Protein AF-A0A636KI83-F1 (afdb_monomer)

Radius of gyration: 20.5 Å; Cα contacts (8 Å, |Δi|>4): 61; chains: 1; bounding box: 45×41×54 Å

Solvent-accessible surface area (backbone atoms only — not comparable to full-atom values): 7111 Å² total; per-residue (Å²): 142,79,89,83,80,82,79,81,75,76,82,75,76,83,75,76,88,72,75,89,57,95,67,77,71,81,55,90,82,60,79,90,38,68,89,70,59,61,66,67,56,62,55,46,43,72,70,39,69,60,46,66,91,82,68,63,46,92,50,50,48,64,77,74,48,93,68,88,76,57,93,52,85,88,48,84,67,58,65,70,62,44,51,58,50,49,56,54,48,34,55,51,48,25,52,41,51,74,73,30,54,66,50,24,20,75,106

Nearest PDB structures (foldseek):
  6ggr-assembly1_B  TM=9.959E-01  e=6.590E-07  Salmonella enterica subsp. enterica serovar Typhimurium str. 14028S
  6ggo-assembly1_A  TM=9.978E-01  e=1.657E-06  Salmonella enterica subsp. enterica serovar Typhimurium str. 14028S
  6ggo-assembly1_B  TM=9.959E-01  e=1.970E-06  Salmonella enterica subsp. enterica serovar Typhimurium str. 14028S

Mean predicted aligned error: 10.82 Å

pLDDT: mean 84.41, std 21.34, range [36.06, 98.62]

InterPro domains:
  IPR010777 PipA [PF07108] (26-107)

Sequence (107 aa):
MLPVTYRLIPQSGVSTYGLNTADTPVFPDIPEHAPNPSRLRLAHDRLAINSEFRLEPECVVEYLISGAGGIDPDTEIDDDTYDECYDELSSVLQNAYTQSETFRGLM

Foldseek 3Di:
DDDDDDDDDDPPDPDPPPPPDPDPQLFDDDPVCVVPHDPVLSVVSVVLNDLDPPDDLLCQLVVVDVDDDDPDNVDGDDPVVRVVVSVVVSVVSSVCSVPGSSSSSVD

Secondary structure (DSSP, 8-state):
----------------TT--S-PPPSS---GGGTTS--HHHHHHTTT----S--S-GGGHHHHH--S---SSTTSPPPHHHHHHHHHHHHHHHHHHHHH-HHHHHH-

Organism: NCBI:txid2565147

Structure (mmCIF, N/CA/C/O backbone):
data_AF-A0A636KI83-F1
#
_entry.id   AF-A0A636KI83-F1
#
loop_
_atom_site.group_PDB
_atom_site.id
_atom_site.type_symbol
_atom_site.label_atom_id
_atom_site.label_alt_id
_atom_site.label_comp_id
_atom_site.label_asym_id
_atom_site.label_entity_id
_atom_site.label_seq_id
_atom_site.pdbx_PDB_ins_code
_atom_site.Cartn_x
_atom_site.Cartn_y
_atom_site.Cartn_z
_atom_site.occupancy
_atom_site.B_iso_or_equiv
_atom_site.auth_seq_id
_atom_site.auth_comp_id
_atom_site.auth_asym_id
_atom_site.auth_atom_id
_atom_site.pdbx_PDB_model_num
ATOM 1 N N . MET A 1 1 ? -26.231 29.091 -32.134 1.00 41.25 1 MET A N 1
ATOM 2 C CA . MET A 1 1 ? -25.406 29.421 -30.954 1.00 41.25 1 MET A CA 1
ATOM 3 C C . MET A 1 1 ? -26.338 29.597 -29.770 1.00 41.25 1 MET A C 1
ATOM 5 O O . MET A 1 1 ? -27.167 30.494 -29.813 1.00 41.25 1 MET A O 1
ATOM 9 N N . LEU A 1 2 ? -26.268 28.704 -28.784 1.00 36.06 2 LEU A N 1
ATOM 10 C CA . LEU A 1 2 ? -27.036 28.785 -27.538 1.00 36.06 2 LEU A CA 1
ATOM 11 C C . LEU A 1 2 ? -26.034 28.887 -26.376 1.00 36.06 2 LEU A C 1
ATOM 13 O O . LEU A 1 2 ? -25.026 28.179 -26.416 1.00 36.06 2 LEU A O 1
ATOM 17 N N . PRO A 1 3 ? -26.251 29.766 -25.385 1.00 39.69 3 PRO A N 1
ATOM 18 C CA . PRO A 1 3 ? -25.304 29.959 -24.297 1.00 39.69 3 PRO A CA 1
ATOM 19 C C . PRO A 1 3 ? -25.414 28.810 -23.289 1.00 39.69 3 PRO A C 1
ATOM 21 O O . PRO A 1 3 ? -26.495 28.515 -22.781 1.00 39.69 3 PRO A O 1
ATOM 24 N N . VAL A 1 4 ? -24.285 28.164 -23.001 1.00 40.31 4 VAL A N 1
ATOM 25 C CA . VAL A 1 4 ? -24.159 27.169 -21.931 1.00 40.31 4 VAL A CA 1
ATOM 26 C C . VAL A 1 4 ? -23.893 27.916 -20.628 1.00 40.31 4 VAL A C 1
ATOM 28 O O . VAL A 1 4 ? -22.847 28.536 -20.453 1.00 40.31 4 VAL A O 1
ATOM 31 N N . THR A 1 5 ? -24.853 27.886 -19.711 1.00 43.59 5 THR A N 1
ATOM 32 C CA . THR A 1 5 ? -24.702 28.384 -18.342 1.00 43.59 5 THR A CA 1
ATOM 33 C C . THR A 1 5 ? -24.015 27.316 -17.495 1.00 43.59 5 THR A C 1
ATOM 35 O O . THR A 1 5 ? -24.614 26.299 -17.151 1.00 43.59 5 THR A O 1
ATOM 38 N N . TYR A 1 6 ? -22.752 27.542 -17.134 1.00 39.59 6 TYR A N 1
ATOM 39 C CA . TYR A 1 6 ? -22.051 26.702 -16.165 1.00 39.59 6 TYR 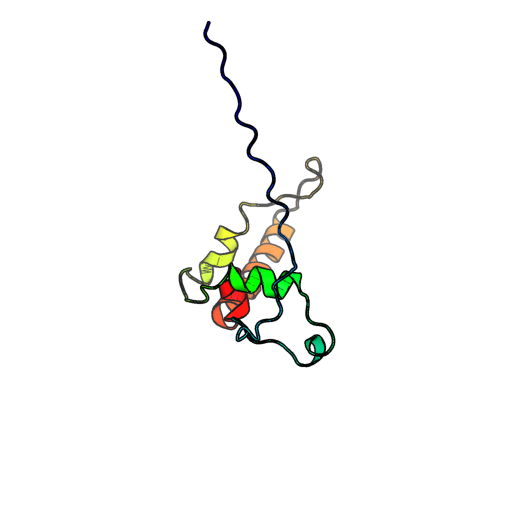A CA 1
ATOM 40 C C . TYR A 1 6 ? -22.647 26.931 -14.770 1.00 39.59 6 TYR A C 1
ATOM 42 O O . TYR A 1 6 ? -22.571 28.031 -14.221 1.00 39.59 6 TYR A O 1
ATOM 50 N N . ARG A 1 7 ? -23.254 25.893 -14.183 1.00 39.75 7 ARG A N 1
ATOM 51 C CA . ARG A 1 7 ? -23.569 25.879 -12.750 1.00 39.75 7 ARG A CA 1
ATOM 52 C C . ARG A 1 7 ? -22.265 25.693 -11.977 1.00 39.75 7 ARG A C 1
ATOM 54 O O . ARG A 1 7 ? -21.685 24.613 -12.003 1.00 39.75 7 ARG A O 1
ATOM 61 N N . LEU A 1 8 ? -21.831 26.737 -11.277 1.00 40.69 8 LEU A N 1
ATOM 62 C CA . LEU A 1 8 ? -20.825 26.627 -10.224 1.00 40.69 8 LEU A CA 1
ATOM 63 C C . LEU A 1 8 ? -21.424 25.797 -9.084 1.00 40.69 8 LEU A C 1
ATOM 65 O O . LEU A 1 8 ? -22.364 26.234 -8.419 1.00 40.69 8 LEU A O 1
ATOM 69 N N . ILE A 1 9 ? -20.912 24.582 -8.892 1.00 42.34 9 ILE A N 1
ATOM 70 C CA . ILE A 1 9 ? -21.178 23.794 -7.688 1.00 42.34 9 ILE A CA 1
ATOM 71 C C . ILE A 1 9 ? -20.464 24.526 -6.541 1.00 42.34 9 ILE A C 1
ATOM 73 O O . ILE A 1 9 ? -19.254 24.745 -6.640 1.00 42.34 9 ILE A O 1
ATOM 77 N N . PRO A 1 10 ? -21.166 24.950 -5.478 1.00 42.28 10 PRO A N 1
ATOM 78 C CA . PRO A 1 10 ? -20.502 25.565 -4.346 1.00 42.28 10 PRO A CA 1
ATOM 79 C C . PRO A 1 10 ? -19.623 24.513 -3.673 1.00 42.28 10 PRO A C 1
ATOM 81 O O . PRO A 1 10 ? -20.094 23.424 -3.346 1.00 42.28 10 PRO A O 1
ATOM 84 N N . GLN A 1 11 ? -18.348 24.846 -3.464 1.00 50.31 11 GLN A N 1
ATOM 85 C CA . GLN A 1 11 ? -17.469 24.088 -2.581 1.00 50.31 11 GLN A CA 1
ATOM 86 C C . GLN A 1 11 ? -18.098 24.096 -1.186 1.00 50.31 11 GLN A C 1
ATOM 88 O O . GLN A 1 11 ? -18.035 25.092 -0.464 1.00 50.31 11 GLN A O 1
ATOM 93 N N . SER A 1 12 ? -18.753 23.000 -0.812 1.00 47.31 12 SER A N 1
ATOM 94 C CA . SER A 1 12 ? -19.168 22.777 0.563 1.00 47.31 12 SER A CA 1
ATOM 95 C C . SER A 1 12 ? -17.902 22.570 1.386 1.00 47.31 12 SER A C 1
ATOM 97 O O . SER A 1 12 ? -17.323 21.484 1.387 1.00 47.31 12 SER A O 1
ATOM 99 N N . GLY A 1 13 ? -17.445 23.631 2.051 1.00 48.16 13 GLY A N 1
ATOM 100 C CA . GLY A 1 13 ? -16.430 23.526 3.089 1.00 48.16 13 GLY A CA 1
ATOM 101 C C . GLY A 1 13 ? -16.907 22.517 4.127 1.00 48.16 13 GLY A C 1
ATOM 102 O O . GLY A 1 13 ? -17.965 22.697 4.731 1.00 48.16 13 GLY A O 1
ATOM 103 N N . VAL A 1 14 ? -16.165 21.423 4.283 1.00 49.75 14 VAL A N 1
ATOM 104 C CA . VAL A 1 14 ? -16.469 20.393 5.275 1.00 49.75 14 VAL A CA 1
ATOM 105 C C . VAL A 1 14 ? -16.322 21.028 6.658 1.00 49.75 14 VAL A C 1
ATOM 107 O O . VAL A 1 14 ? -15.221 21.352 7.099 1.00 49.75 14 VAL A O 1
ATOM 110 N N . SER A 1 15 ? -17.454 21.261 7.321 1.00 49.66 15 SER A N 1
ATOM 111 C CA . SER A 1 15 ? -17.503 21.762 8.693 1.00 49.66 15 SER A CA 1
ATOM 112 C C . SER A 1 15 ? -17.070 20.656 9.652 1.00 49.66 15 SER A C 1
ATOM 114 O O . SER A 1 15 ? -17.656 19.578 9.673 1.00 49.66 15 SER A O 1
ATOM 116 N N . THR A 1 16 ? -16.053 20.927 10.468 1.00 52.34 16 THR A N 1
ATOM 117 C CA . THR A 1 16 ? -15.532 19.997 11.486 1.00 52.34 16 THR A CA 1
ATOM 118 C C . THR A 1 16 ? -16.320 20.039 12.801 1.00 52.34 16 THR A C 1
ATOM 120 O O . THR A 1 16 ? -15.997 19.317 13.749 1.00 52.34 16 THR A O 1
ATOM 123 N N . TYR A 1 17 ? -17.375 20.858 12.874 1.00 41.84 17 TYR A N 1
ATOM 124 C CA . TYR A 1 17 ? -18.253 20.977 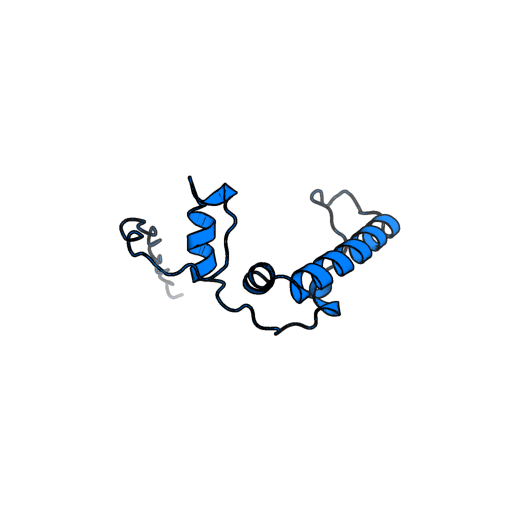14.037 1.00 41.84 17 TYR A CA 1
ATOM 125 C C . TYR A 1 17 ? -19.227 19.793 14.105 1.00 41.84 17 TYR A C 1
ATOM 127 O O . TYR A 1 17 ? -20.393 19.906 13.739 1.00 41.84 17 TYR A O 1
ATOM 135 N N . GLY A 1 18 ? -18.734 18.640 14.556 1.00 44.12 18 GLY A N 1
ATOM 136 C CA . GLY A 1 18 ? -19.571 17.452 14.764 1.00 44.12 18 GLY A CA 1
ATOM 137 C C . GLY A 1 18 ? -18.845 16.145 15.088 1.00 44.12 18 GLY A C 1
ATOM 138 O O . GLY A 1 18 ? -19.503 15.128 15.252 1.00 44.12 18 GLY A O 1
ATOM 139 N N . LEU A 1 19 ? -17.513 16.132 15.207 1.00 50.94 19 LEU A N 1
ATOM 140 C CA . LEU A 1 19 ? -16.740 14.890 15.388 1.00 50.94 19 LEU A CA 1
ATOM 141 C C . LEU A 1 19 ? -16.709 14.339 16.831 1.00 50.94 19 LEU A C 1
ATOM 143 O O . LEU A 1 19 ? -15.963 13.408 17.106 1.00 50.94 19 LEU A O 1
ATOM 147 N N . ASN A 1 20 ? -17.514 14.880 17.752 1.00 42.78 20 ASN A N 1
ATOM 148 C CA . ASN A 1 20 ? -17.602 14.407 19.142 1.00 42.78 20 ASN A CA 1
ATOM 149 C C . ASN A 1 20 ? -18.738 13.393 19.334 1.00 42.78 20 ASN A C 1
ATOM 151 O O . ASN A 1 20 ? -19.577 13.544 20.220 1.00 42.78 20 ASN A O 1
ATOM 155 N N . THR A 1 21 ? -18.747 12.347 18.520 1.00 43.62 21 THR A N 1
ATOM 156 C CA . THR A 1 21 ? -19.434 11.104 18.875 1.00 43.62 21 THR A CA 1
ATOM 157 C C . THR A 1 21 ? -18.339 10.065 19.003 1.00 43.62 21 THR A C 1
ATOM 159 O O . THR A 1 21 ? -17.434 10.037 18.170 1.00 43.62 21 THR A O 1
ATOM 162 N N . ALA A 1 22 ? -18.362 9.281 20.080 1.00 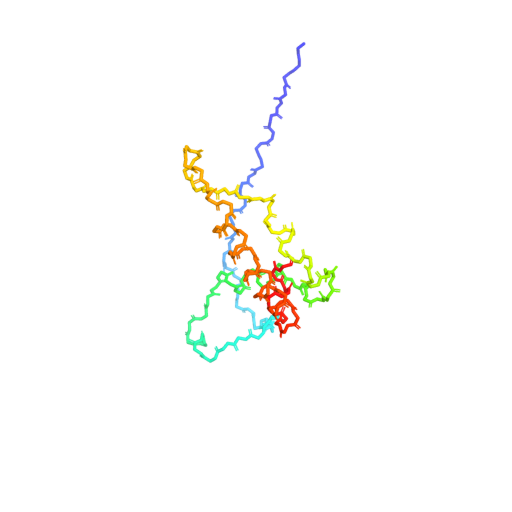47.66 22 ALA A N 1
ATOM 163 C CA . ALA A 1 22 ? -17.468 8.147 20.269 1.00 47.66 22 ALA A CA 1
ATOM 164 C C . ALA A 1 22 ? -17.795 7.076 19.215 1.00 47.66 22 ALA A C 1
ATOM 166 O O . ALA A 1 22 ? -18.416 6.060 19.514 1.00 47.66 22 ALA A O 1
ATOM 167 N N . ASP A 1 23 ? -17.450 7.361 17.962 1.00 58.66 23 ASP A N 1
ATOM 168 C CA . ASP A 1 23 ? -17.504 6.413 16.868 1.00 58.66 23 ASP A CA 1
ATOM 169 C C . ASP A 1 23 ? -16.456 5.352 17.170 1.00 58.66 23 ASP A C 1
ATOM 171 O O . ASP A 1 23 ? -15.290 5.661 17.438 1.00 58.66 23 ASP A O 1
ATOM 175 N N . THR A 1 24 ? -16.889 4.096 17.175 1.00 61.62 24 THR A N 1
ATOM 176 C CA . THR A 1 24 ? -15.974 2.967 17.278 1.00 61.62 24 THR A CA 1
ATOM 177 C C . THR A 1 24 ? -14.987 3.087 16.115 1.00 61.62 24 THR A C 1
ATOM 179 O O . THR A 1 24 ? -15.434 3.235 14.974 1.00 61.62 24 THR A O 1
ATOM 182 N N . PRO A 1 25 ? -13.669 3.120 16.371 1.00 68.38 25 PRO A N 1
ATOM 183 C CA . PRO A 1 25 ? -12.702 3.275 15.296 1.00 68.38 25 PRO A CA 1
ATOM 184 C C . PRO A 1 25 ? -12.847 2.104 14.316 1.00 68.38 25 PRO A C 1
ATOM 186 O O . PRO A 1 25 ? -12.914 0.952 14.739 1.00 68.38 25 PRO A O 1
ATOM 189 N N . VAL A 1 26 ? -12.945 2.421 13.019 1.00 81.88 26 VAL A N 1
ATOM 190 C CA . VAL A 1 26 ? -13.141 1.435 11.937 1.00 81.88 26 VAL A CA 1
ATOM 191 C C . VAL A 1 26 ? -11.944 0.485 11.841 1.00 81.88 26 VAL A C 1
ATOM 193 O O . VAL A 1 26 ? -12.117 -0.697 11.566 1.00 81.88 26 VAL A O 1
ATOM 196 N N . PHE A 1 27 ? -10.746 0.994 12.138 1.00 90.88 27 PHE A N 1
ATOM 197 C CA . PHE A 1 27 ? -9.492 0.248 12.127 1.00 90.88 27 PHE A CA 1
ATOM 198 C C . PHE A 1 27 ? -8.765 0.337 13.471 1.00 90.88 27 PHE A C 1
ATOM 200 O O . PHE A 1 27 ? -8.949 1.316 14.205 1.00 90.88 27 PHE A O 1
ATOM 207 N N . PRO A 1 28 ? -7.926 -0.663 13.803 1.00 93.38 28 PRO A N 1
ATOM 208 C CA . PRO A 1 28 ? -7.098 -0.623 15.000 1.00 93.38 28 PRO A CA 1
ATOM 209 C C . PRO A 1 28 ? -6.097 0.539 14.962 1.00 93.38 28 PRO A C 1
ATOM 211 O O . PRO A 1 28 ? -5.679 1.002 13.900 1.00 93.38 28 PRO A O 1
ATOM 214 N N . ASP A 1 29 ? -5.690 0.981 16.150 1.00 95.06 29 ASP A N 1
ATOM 215 C CA . ASP A 1 29 ? -4.699 2.036 16.352 1.00 95.06 29 ASP A CA 1
ATOM 216 C C . ASP A 1 29 ? -3.627 1.575 17.348 1.00 95.06 29 ASP A C 1
ATOM 218 O O . ASP A 1 29 ? -3.827 0.596 18.073 1.00 95.06 29 ASP A O 1
ATOM 222 N N . ILE A 1 30 ? -2.498 2.282 17.400 1.00 95.44 30 ILE A N 1
ATOM 223 C CA . ILE A 1 30 ? -1.391 1.974 18.315 1.00 95.44 30 ILE A CA 1
ATOM 224 C C . ILE A 1 30 ? -1.374 2.922 19.529 1.00 95.44 30 ILE A C 1
ATOM 226 O O . ILE A 1 30 ? -1.825 4.069 19.420 1.00 95.44 30 ILE A O 1
ATOM 230 N N . PRO A 1 31 ? -0.861 2.487 20.698 1.00 96.25 31 PRO A N 1
ATOM 231 C CA . PRO A 1 31 ? -0.840 3.300 21.919 1.00 96.25 31 PRO A CA 1
ATOM 232 C C . PRO A 1 31 ? -0.174 4.673 21.758 1.00 96.25 31 PRO A C 1
ATOM 234 O O . PRO A 1 31 ? -0.594 5.647 22.383 1.00 96.25 31 PRO A O 1
ATOM 237 N N . GLU A 1 32 ? 0.833 4.769 20.895 1.00 97.19 32 GLU A N 1
ATOM 238 C CA . GLU A 1 32 ? 1.601 5.979 20.607 1.00 97.19 32 GLU A CA 1
ATOM 239 C C . GLU A 1 32 ? 0.733 7.095 20.008 1.00 97.19 32 GLU A C 1
ATOM 241 O O . GLU A 1 32 ? 1.037 8.275 20.185 1.00 97.19 32 GLU A O 1
ATOM 246 N N . HIS A 1 33 ? -0.371 6.750 19.338 1.00 95.00 33 HIS A N 1
ATOM 247 C CA . HIS A 1 33 ? -1.297 7.722 18.757 1.00 95.00 33 HIS A CA 1
ATOM 248 C C . HIS A 1 33 ? -2.365 8.208 19.745 1.00 95.00 33 HIS A C 1
ATOM 250 O O . HIS A 1 33 ? -2.961 9.261 19.518 1.00 95.00 33 HIS A O 1
ATOM 256 N N . ALA A 1 34 ? -2.599 7.494 20.852 1.00 91.31 34 ALA A N 1
ATOM 257 C CA . ALA A 1 34 ? -3.704 7.773 21.773 1.00 91.31 34 ALA A CA 1
ATOM 258 C C . ALA A 1 34 ? -3.731 9.209 22.346 1.00 91.31 34 ALA A C 1
ATOM 260 O O . ALA A 1 34 ? -4.824 9.773 22.445 1.00 91.31 34 ALA A O 1
ATOM 261 N N . PRO A 1 35 ? -2.594 9.854 22.693 1.00 95.69 35 PRO A N 1
ATOM 262 C CA . PRO A 1 35 ? -2.622 11.208 23.251 1.00 95.69 35 PRO A CA 1
ATOM 263 C C . PRO A 1 35 ? -3.077 12.283 22.254 1.00 95.69 35 PRO A C 1
ATOM 265 O O . PRO A 1 35 ? -3.626 13.305 22.664 1.00 95.69 35 PRO A O 1
ATOM 268 N N . ASN A 1 36 ? -2.819 12.087 20.958 1.00 94.75 36 ASN A N 1
ATOM 269 C CA . ASN A 1 36 ? -3.160 13.042 19.905 1.00 94.75 36 ASN A CA 1
ATOM 270 C C . ASN A 1 36 ? -3.291 12.330 18.544 1.00 94.75 36 ASN A C 1
ATOM 272 O O . ASN A 1 36 ? -2.381 12.421 17.712 1.00 94.75 36 ASN A O 1
ATOM 276 N N . PRO A 1 37 ? -4.397 11.605 18.301 1.00 94.12 37 PRO A N 1
ATOM 277 C CA . PRO A 1 37 ? -4.556 10.840 17.073 1.00 94.12 37 PRO A CA 1
ATOM 278 C C . PRO A 1 37 ? -4.722 11.765 15.862 1.00 94.12 37 PRO A C 1
ATOM 280 O O . PRO A 1 37 ? -5.328 12.840 15.941 1.00 94.12 37 PRO A O 1
ATOM 283 N N . SER A 1 38 ? -4.222 11.328 14.703 1.00 95.12 38 SER A N 1
ATOM 284 C CA . SER A 1 38 ? -4.383 12.072 13.450 1.00 95.12 38 SER A CA 1
ATOM 285 C C . SER A 1 38 ? -5.858 12.159 13.055 1.00 95.12 38 SER A C 1
ATOM 287 O O . SER A 1 38 ? -6.479 11.173 12.659 1.00 95.12 38 SER A O 1
ATOM 289 N N . ARG A 1 39 ? -6.422 13.371 13.110 1.00 94.19 39 ARG A N 1
ATOM 290 C CA . ARG A 1 39 ? -7.819 13.622 12.719 1.00 94.19 39 ARG A CA 1
ATOM 291 C C . ARG A 1 39 ? -8.079 13.347 11.240 1.00 94.19 39 ARG A C 1
ATOM 293 O O . ARG A 1 39 ? -9.178 12.933 10.894 1.00 94.19 39 ARG A O 1
ATOM 300 N N . LEU A 1 40 ? -7.082 13.576 10.383 1.00 95.88 40 LEU A N 1
ATOM 301 C CA . LEU A 1 40 ? -7.196 13.297 8.950 1.00 95.88 40 LEU A CA 1
ATOM 302 C C . LEU A 1 40 ? -7.240 11.792 8.682 1.00 95.88 40 LEU A C 1
ATOM 304 O O . LEU A 1 40 ? -8.080 11.359 7.901 1.00 95.88 40 LEU A O 1
ATOM 308 N N . ARG A 1 41 ? -6.418 11.000 9.389 1.00 95.62 41 ARG A N 1
ATOM 309 C CA . ARG A 1 41 ? -6.494 9.533 9.329 1.00 95.62 41 ARG A CA 1
ATOM 310 C C . ARG A 1 41 ? -7.882 9.052 9.747 1.00 95.62 41 ARG A C 1
ATOM 312 O O . ARG A 1 41 ? -8.553 8.406 8.961 1.00 95.62 41 ARG A O 1
ATOM 319 N N . LEU A 1 42 ? -8.362 9.473 10.920 1.00 93.56 42 LEU A N 1
ATOM 320 C CA . LEU A 1 42 ? -9.684 9.075 11.422 1.00 93.56 42 LEU A CA 1
ATOM 321 C C . LEU A 1 42 ? -10.844 9.494 10.502 1.00 93.56 42 LEU A C 1
ATOM 323 O O . LEU A 1 42 ? -11.883 8.839 10.486 1.00 93.56 42 LEU A O 1
ATOM 327 N N . ALA A 1 43 ? -10.702 10.598 9.762 1.00 93.00 43 ALA A N 1
ATOM 328 C CA . ALA A 1 43 ? -11.679 10.997 8.754 1.00 93.00 43 ALA A CA 1
ATOM 329 C C . ALA A 1 43 ? -11.616 10.096 7.510 1.00 93.00 43 ALA A C 1
ATOM 331 O O . ALA A 1 43 ? -12.662 9.751 6.965 1.00 93.00 43 ALA A O 1
ATOM 332 N N . HIS A 1 44 ? -10.416 9.695 7.086 1.00 94.81 44 HIS A N 1
ATOM 333 C CA . HIS A 1 44 ? -10.212 8.788 5.958 1.00 94.81 44 HIS A CA 1
ATOM 334 C C . HIS A 1 44 ? -10.675 7.359 6.263 1.00 94.81 44 HIS A C 1
ATOM 336 O O . HIS A 1 44 ? -11.304 6.732 5.415 1.00 94.81 44 HIS A O 1
ATOM 342 N N . ASP A 1 45 ? -10.469 6.880 7.492 1.00 94.56 45 ASP A N 1
ATOM 343 C CA . ASP A 1 45 ? -10.922 5.561 7.959 1.00 94.56 45 ASP A CA 1
ATOM 344 C C . ASP A 1 45 ? -12.447 5.386 7.800 1.00 94.56 45 ASP A C 1
ATOM 346 O O . ASP A 1 45 ? -12.943 4.276 7.649 1.00 94.56 45 ASP A O 1
ATOM 350 N N . ARG A 1 46 ? -13.210 6.490 7.779 1.00 91.81 46 ARG A N 1
ATOM 351 C CA . ARG A 1 46 ? -14.667 6.489 7.544 1.00 91.81 46 ARG A CA 1
ATOM 352 C C . ARG A 1 46 ? -15.053 6.360 6.069 1.00 91.81 46 ARG A C 1
ATOM 354 O O . ARG A 1 46 ? -16.219 6.117 5.774 1.00 91.81 46 ARG A O 1
ATOM 361 N N . LEU A 1 47 ? -14.111 6.586 5.156 1.00 94.69 47 LEU A N 1
ATOM 362 C CA . LEU A 1 47 ? -14.291 6.438 3.710 1.00 94.69 47 LEU A CA 1
ATOM 363 C C . LEU A 1 47 ? -13.805 5.061 3.250 1.00 94.69 47 LEU A C 1
ATOM 365 O O . LEU A 1 47 ? -14.494 4.373 2.501 1.00 94.69 47 LEU A O 1
ATOM 369 N N . ALA A 1 48 ? -12.633 4.657 3.729 1.00 94.75 48 ALA A N 1
ATOM 370 C CA . ALA A 1 48 ? -11.888 3.491 3.277 1.00 94.75 48 ALA A CA 1
ATOM 371 C C . ALA A 1 48 ? -12.237 2.237 4.106 1.00 94.75 48 ALA A C 1
ATOM 373 O O . ALA A 1 48 ? -11.386 1.623 4.731 1.00 94.75 48 ALA A O 1
ATOM 374 N N . ILE A 1 49 ? -13.530 1.903 4.185 1.00 92.62 49 ILE A N 1
ATOM 375 C CA . ILE A 1 49 ? -14.065 0.948 5.177 1.00 92.62 49 ILE A CA 1
ATOM 376 C C . ILE A 1 49 ? -13.938 -0.535 4.792 1.00 92.62 49 ILE A C 1
ATOM 378 O O . ILE A 1 49 ? -14.216 -1.400 5.619 1.00 92.62 49 ILE A O 1
ATOM 382 N N . ASN A 1 50 ? -13.615 -0.848 3.534 1.00 93.12 50 ASN A N 1
ATOM 383 C CA . ASN A 1 50 ? -13.581 -2.227 3.052 1.00 93.12 50 ASN A CA 1
ATOM 384 C C . ASN A 1 50 ? -12.164 -2.788 3.172 1.00 93.12 50 ASN A C 1
ATOM 386 O O . ASN A 1 50 ? -11.291 -2.380 2.422 1.00 93.12 50 ASN A O 1
ATOM 390 N N . SER A 1 51 ? -11.967 -3.740 4.082 1.00 94.44 51 SER A N 1
ATOM 391 C CA . SER A 1 51 ? -10.697 -4.444 4.293 1.00 94.44 51 SER A CA 1
ATOM 392 C C . SER A 1 51 ? -10.749 -5.925 3.903 1.00 94.44 51 SER A C 1
ATOM 394 O O . SER A 1 51 ? -9.919 -6.723 4.350 1.00 94.44 51 SER A O 1
ATOM 396 N N . GLU A 1 52 ? -11.732 -6.321 3.094 1.00 96.00 52 GLU A N 1
ATOM 397 C CA . GLU A 1 52 ? -11.848 -7.681 2.574 1.00 96.00 52 GLU A CA 1
ATOM 398 C C . GLU A 1 52 ? -10.798 -7.950 1.487 1.00 96.00 52 GLU A C 1
ATOM 400 O O . GLU A 1 52 ? -10.328 -7.047 0.797 1.00 96.00 52 GLU A O 1
ATOM 405 N N . PHE A 1 53 ? -10.462 -9.223 1.290 1.00 94.50 53 PHE A N 1
ATOM 406 C CA . PHE A 1 53 ? -9.618 -9.650 0.176 1.00 94.50 53 PHE A CA 1
ATOM 407 C C . PHE A 1 53 ? -10.395 -9.572 -1.138 1.00 94.50 53 PHE A C 1
ATOM 409 O O . PHE A 1 53 ? -11.172 -10.470 -1.464 1.00 94.50 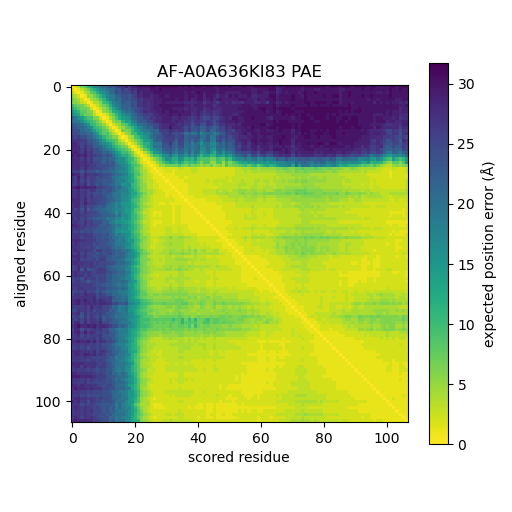53 PHE A O 1
ATOM 416 N N . ARG A 1 54 ? -10.206 -8.478 -1.878 1.00 95.44 54 ARG A N 1
ATOM 417 C CA . ARG A 1 54 ? -10.851 -8.253 -3.184 1.00 95.44 54 ARG A CA 1
ATOM 418 C C . ARG A 1 54 ? -9.876 -8.230 -4.352 1.00 95.44 54 ARG A C 1
ATOM 420 O O . ARG A 1 54 ? -10.319 -8.358 -5.491 1.00 95.44 54 ARG A O 1
ATOM 427 N N . LEU A 1 55 ? -8.592 -8.055 -4.065 1.00 96.38 55 LEU A N 1
ATOM 428 C CA . LEU A 1 55 ? -7.500 -8.117 -5.026 1.00 96.38 55 LEU A CA 1
ATOM 429 C C . LEU A 1 55 ? -6.667 -9.375 -4.767 1.00 96.38 55 LEU A C 1
ATOM 431 O O . LEU A 1 55 ? -6.568 -9.830 -3.626 1.00 96.38 55 LEU A O 1
ATOM 435 N N . GLU A 1 56 ? -6.055 -9.902 -5.825 1.00 97.50 56 GLU A N 1
ATOM 436 C CA . GLU A 1 56 ? -5.041 -10.951 -5.706 1.00 97.50 56 GLU A CA 1
ATOM 437 C C . GLU A 1 56 ? -3.746 -10.326 -5.159 1.00 97.50 56 GLU A C 1
ATOM 439 O O . GLU A 1 56 ? -3.244 -9.373 -5.769 1.00 97.50 56 GLU A O 1
ATOM 444 N N . PRO A 1 57 ? -3.208 -10.802 -4.018 1.00 96.50 57 PRO A N 1
ATOM 445 C CA . PRO A 1 57 ? -2.040 -10.201 -3.376 1.00 96.50 57 PRO A CA 1
ATOM 446 C C . PRO A 1 57 ? -0.814 -10.081 -4.287 1.00 96.50 57 PRO A C 1
ATOM 448 O O . PRO A 1 57 ? -0.095 -9.088 -4.211 1.00 96.50 57 PRO A O 1
ATOM 451 N N . GLU A 1 58 ? -0.592 -11.065 -5.158 1.00 96.56 58 GLU A N 1
ATOM 452 C CA . GLU A 1 58 ? 0.530 -11.118 -6.103 1.00 96.56 58 GLU A CA 1
ATOM 453 C C . GLU A 1 58 ? 0.454 -10.009 -7.166 1.00 96.56 58 GLU A C 1
ATOM 455 O O . GLU A 1 58 ? 1.471 -9.647 -7.746 1.00 96.56 58 GLU A O 1
ATOM 460 N N . CYS A 1 59 ? -0.736 -9.449 -7.408 1.00 96.44 59 CYS A N 1
ATOM 461 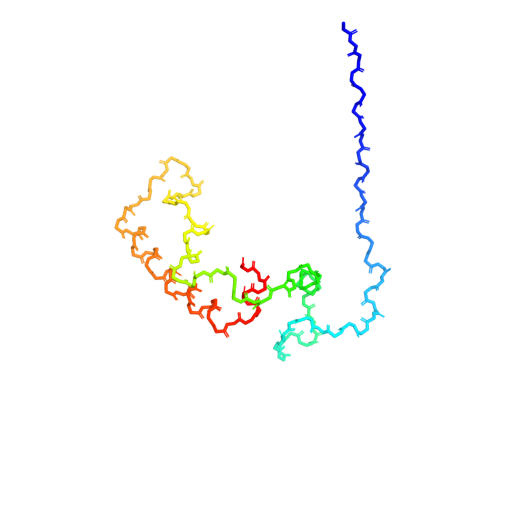C CA . CYS A 1 59 ? -0.980 -8.438 -8.440 1.00 96.44 59 CYS A CA 1
ATOM 462 C C . CYS A 1 59 ? -1.119 -7.013 -7.877 1.00 96.44 59 CYS A C 1
ATOM 464 O O . CYS A 1 59 ? -1.362 -6.076 -8.634 1.00 96.44 59 CYS A O 1
ATOM 466 N N . VAL A 1 60 ? -0.991 -6.809 -6.559 1.00 97.81 60 VAL A N 1
ATOM 467 C CA . VAL A 1 60 ? -1.218 -5.494 -5.921 1.00 97.81 60 VAL A CA 1
ATOM 468 C C . VAL A 1 60 ? -0.306 -4.408 -6.502 1.00 97.81 60 VAL A C 1
ATOM 470 O O . VAL A 1 60 ? -0.755 -3.281 -6.716 1.00 97.81 60 VAL A O 1
ATOM 473 N N . VAL A 1 61 ? 0.950 -4.743 -6.808 1.00 98.06 61 VAL A N 1
ATOM 474 C CA . VAL A 1 61 ? 1.920 -3.799 -7.385 1.00 98.06 61 VAL A CA 1
ATOM 475 C C . VAL A 1 61 ? 1.530 -3.336 -8.795 1.00 98.06 61 VAL A C 1
ATOM 477 O O . VAL A 1 61 ? 1.713 -2.164 -9.119 1.00 98.06 61 VAL A O 1
ATOM 480 N N . GLU A 1 62 ? 0.906 -4.201 -9.600 1.00 97.56 62 GLU A N 1
ATOM 481 C CA . GLU A 1 62 ? 0.471 -3.886 -10.969 1.00 97.56 62 GLU A CA 1
ATOM 482 C C . GLU A 1 62 ? -0.685 -2.877 -10.991 1.00 97.56 62 GLU A C 1
ATOM 484 O O . GLU A 1 62 ? -0.803 -2.077 -11.917 1.00 97.56 62 GLU A O 1
ATOM 489 N N . TYR A 1 63 ? -1.529 -2.868 -9.954 1.00 96.88 63 TYR A N 1
ATOM 490 C CA . TYR A 1 63 ? -2.580 -1.856 -9.812 1.00 96.88 63 TYR A CA 1
ATOM 491 C C . TYR A 1 63 ? -2.034 -0.483 -9.408 1.00 96.88 63 TYR A C 1
ATOM 493 O O . TYR A 1 63 ? -2.685 0.532 -9.663 1.00 96.88 63 TYR A O 1
ATOM 501 N N . LEU A 1 64 ? -0.864 -0.446 -8.764 1.00 97.50 64 LEU A N 1
ATOM 502 C CA . LEU A 1 64 ? -0.259 0.782 -8.257 1.00 97.50 64 LEU A CA 1
ATOM 503 C C . LEU A 1 64 ? 0.692 1.429 -9.270 1.00 97.50 64 LEU A C 1
ATOM 505 O O . LEU A 1 64 ? 0.709 2.654 -9.393 1.00 97.50 64 LEU A O 1
ATOM 509 N N . ILE A 1 65 ? 1.490 0.626 -9.976 1.00 97.00 65 ILE A N 1
ATOM 510 C CA . ILE A 1 65 ? 2.585 1.093 -10.827 1.00 97.00 65 ILE A CA 1
ATOM 511 C C . ILE A 1 65 ? 2.344 0.671 -12.273 1.00 97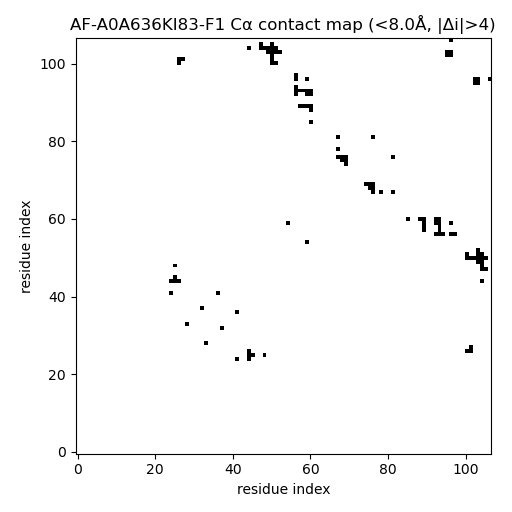.00 65 ILE A C 1
ATOM 513 O O . ILE A 1 65 ? 2.231 -0.509 -12.584 1.00 97.00 65 ILE A O 1
ATOM 517 N N . SER A 1 66 ? 2.334 1.651 -13.178 1.00 95.44 66 SER A N 1
ATOM 518 C CA . SER A 1 66 ? 2.190 1.408 -14.617 1.00 95.44 66 SER A CA 1
ATOM 519 C C . SER A 1 66 ? 3.507 1.105 -15.340 1.00 95.44 66 SER A C 1
ATOM 521 O O . SER A 1 66 ? 3.475 0.598 -16.457 1.00 95.44 66 SER A O 1
ATOM 523 N N . GLY A 1 67 ? 4.647 1.494 -14.764 1.00 95.56 67 GLY A N 1
ATOM 524 C CA . GLY A 1 67 ? 5.969 1.397 -15.387 1.00 95.56 67 GLY A CA 1
ATOM 525 C C . GLY A 1 67 ? 6.993 2.323 -14.728 1.00 95.56 67 GLY A C 1
ATOM 526 O O . GLY A 1 67 ? 6.667 3.031 -13.771 1.00 95.56 67 GLY A O 1
ATOM 527 N N . ALA A 1 68 ? 8.219 2.324 -15.250 1.00 96.12 68 ALA A N 1
ATOM 528 C CA . ALA A 1 68 ? 9.294 3.201 -14.799 1.00 96.12 68 ALA A CA 1
ATOM 529 C C . ALA A 1 68 ? 8.989 4.684 -15.082 1.00 96.12 68 ALA A C 1
ATOM 531 O O . ALA A 1 68 ? 8.431 5.037 -16.123 1.00 96.12 68 ALA A O 1
ATOM 532 N N . GLY A 1 69 ? 9.364 5.565 -14.152 1.00 95.19 69 GLY A N 1
ATOM 533 C CA . GLY A 1 69 ? 9.187 7.008 -14.307 1.00 95.19 69 GLY A CA 1
ATOM 534 C C . GLY A 1 69 ? 9.693 7.802 -13.106 1.00 95.19 69 GLY A C 1
ATOM 535 O O . GLY A 1 69 ? 9.346 7.509 -11.962 1.00 95.19 69 GLY A O 1
ATOM 536 N N . GLY A 1 70 ? 10.519 8.814 -13.373 1.00 94.56 70 GLY A N 1
ATOM 537 C CA . GLY A 1 70 ? 11.006 9.761 -12.373 1.00 94.56 70 GLY A CA 1
ATOM 538 C C . GLY A 1 70 ? 10.088 10.974 -12.191 1.00 94.56 70 GLY A C 1
ATOM 539 O O . GLY A 1 70 ? 9.110 11.164 -12.910 1.00 94.56 70 GLY A O 1
ATOM 540 N N . ILE A 1 71 ? 10.429 11.833 -11.223 1.00 96.50 71 ILE A N 1
ATOM 541 C CA . ILE A 1 71 ? 9.770 13.143 -11.048 1.00 96.50 71 ILE A CA 1
ATOM 542 C C . ILE A 1 71 ? 10.144 14.090 -12.194 1.00 96.50 71 ILE A C 1
ATOM 544 O O . ILE A 1 71 ? 9.302 14.849 -12.673 1.00 96.50 71 ILE A O 1
ATOM 548 N N . ASP A 1 72 ? 11.416 14.066 -12.591 1.00 96.88 72 ASP A N 1
ATOM 549 C CA . ASP A 1 72 ? 11.913 14.811 -13.739 1.00 96.88 72 ASP A CA 1
ATOM 550 C C . ASP A 1 72 ? 11.686 13.985 -15.012 1.00 96.88 72 ASP A C 1
ATOM 552 O O . ASP A 1 72 ? 12.276 12.909 -15.128 1.00 96.88 72 ASP A O 1
ATOM 556 N N . PRO A 1 73 ? 10.846 14.448 -15.954 1.00 94.88 73 PRO A N 1
ATOM 557 C CA . PRO A 1 73 ? 10.567 13.705 -17.178 1.00 94.88 73 PRO A CA 1
ATOM 558 C C . PRO A 1 73 ? 11.776 13.611 -18.116 1.00 94.88 73 PRO A C 1
ATOM 560 O O . PRO A 1 73 ? 11.781 12.743 -18.984 1.00 94.88 73 PRO A O 1
ATOM 563 N N . ASP A 1 74 ? 12.774 14.487 -17.964 1.00 95.94 74 ASP A N 1
ATOM 564 C CA . ASP A 1 74 ? 13.971 14.489 -18.810 1.00 95.94 74 ASP A CA 1
ATOM 565 C C . ASP A 1 74 ? 15.020 13.466 -18.337 1.00 95.94 74 ASP A C 1
ATOM 567 O O . ASP A 1 74 ? 15.987 13.188 -19.050 1.00 95.94 74 ASP A O 1
ATOM 571 N N . THR A 1 75 ? 14.836 12.898 -17.141 1.00 93.88 75 THR A N 1
ATOM 572 C CA . THR A 1 75 ? 15.727 11.892 -16.562 1.00 93.88 75 THR A CA 1
ATOM 573 C C . THR A 1 75 ? 15.100 10.504 -16.680 1.00 93.88 75 THR A C 1
ATOM 575 O O . THR A 1 75 ? 14.098 10.199 -16.032 1.00 93.88 75 THR A O 1
ATOM 578 N N . GLU A 1 76 ? 15.724 9.642 -17.483 1.00 93.94 76 GLU A N 1
ATOM 579 C CA . GLU A 1 76 ? 15.333 8.236 -17.590 1.00 93.94 76 GLU A CA 1
ATOM 580 C C . GLU A 1 76 ? 15.737 7.452 -16.335 1.00 93.94 76 GLU A C 1
ATOM 582 O O . GLU A 1 76 ? 16.757 7.730 -15.696 1.00 93.94 76 GLU A O 1
ATOM 587 N N . ILE A 1 77 ? 14.907 6.473 -15.978 1.00 95.44 77 ILE A N 1
ATOM 588 C CA . ILE A 1 77 ? 15.192 5.528 -14.901 1.00 95.44 77 ILE A CA 1
ATOM 589 C C . ILE A 1 77 ? 15.877 4.313 -15.514 1.00 95.44 77 ILE A C 1
ATOM 591 O O . ILE A 1 77 ? 15.448 3.821 -16.550 1.00 95.44 77 ILE A O 1
ATOM 595 N N . ASP A 1 78 ? 16.945 3.865 -14.865 1.00 96.56 78 ASP A N 1
ATOM 596 C CA . ASP A 1 78 ? 17.657 2.644 -15.223 1.00 96.56 78 ASP A CA 1
ATOM 597 C C . ASP A 1 78 ? 16.763 1.410 -15.020 1.00 96.56 78 ASP A C 1
ATOM 599 O O . ASP A 1 78 ? 16.188 1.241 -13.942 1.00 96.56 78 ASP A O 1
ATOM 603 N N . ASP A 1 79 ? 16.650 0.573 -16.055 1.00 96.38 79 ASP A N 1
ATOM 604 C CA . ASP A 1 79 ? 15.749 -0.587 -16.070 1.00 96.38 79 ASP A CA 1
ATOM 605 C C . ASP A 1 79 ? 16.128 -1.611 -14.987 1.00 96.38 79 ASP A C 1
ATOM 607 O O . ASP A 1 79 ? 15.251 -2.077 -14.263 1.00 96.38 79 ASP A O 1
ATOM 611 N N . ASP A 1 80 ? 17.426 -1.887 -14.795 1.00 97.69 80 ASP A N 1
ATOM 612 C CA . ASP A 1 80 ? 17.898 -2.826 -13.764 1.00 97.69 80 ASP A CA 1
ATOM 613 C C . ASP A 1 80 ? 17.509 -2.327 -12.358 1.00 97.69 80 ASP A C 1
ATOM 615 O O . ASP A 1 80 ? 16.996 -3.076 -11.525 1.00 97.69 80 ASP A O 1
ATOM 619 N N . THR A 1 81 ? 17.686 -1.027 -12.102 1.00 96.81 81 THR A N 1
ATOM 620 C CA . THR A 1 81 ? 17.285 -0.398 -10.835 1.00 96.81 81 THR A CA 1
ATOM 621 C C . THR A 1 81 ? 15.766 -0.409 -10.644 1.00 96.81 81 THR A C 1
ATOM 623 O O . THR A 1 81 ? 15.287 -0.591 -9.519 1.00 96.81 81 THR A O 1
ATOM 626 N N . TYR A 1 82 ? 14.994 -0.183 -11.712 1.00 97.94 82 TYR A N 1
ATOM 627 C CA . TYR A 1 82 ? 13.536 -0.256 -11.662 1.00 97.94 82 TYR A CA 1
ATOM 628 C C . TYR A 1 82 ? 13.068 -1.666 -11.306 1.00 97.94 82 TYR A C 1
ATOM 630 O O . TYR A 1 82 ? 12.258 -1.797 -10.390 1.00 97.94 82 TYR A O 1
ATOM 638 N N . ASP A 1 83 ? 13.605 -2.690 -11.967 1.00 98.12 83 ASP A N 1
ATOM 639 C CA . ASP A 1 83 ? 13.239 -4.089 -11.750 1.00 98.12 83 ASP A CA 1
ATOM 640 C C . ASP A 1 83 ? 13.564 -4.534 -10.315 1.00 98.12 83 ASP A C 1
ATOM 642 O O . ASP A 1 83 ? 12.698 -5.076 -9.626 1.00 98.12 83 ASP A O 1
ATOM 646 N N . GLU A 1 84 ? 14.757 -4.209 -9.799 1.00 98.25 84 GLU A N 1
ATOM 647 C CA . GLU A 1 84 ? 15.126 -4.494 -8.402 1.00 98.25 84 GLU A CA 1
ATOM 648 C C . GLU A 1 84 ? 14.157 -3.841 -7.401 1.00 98.25 84 GLU A C 1
ATOM 650 O O . GLU A 1 84 ? 13.736 -4.458 -6.417 1.00 98.25 84 GLU A O 1
ATOM 655 N N . CYS A 1 85 ? 13.777 -2.585 -7.648 1.00 98.19 85 CYS A N 1
ATOM 656 C CA . CYS A 1 85 ? 12.832 -1.869 -6.793 1.00 98.19 85 CYS A CA 1
ATOM 657 C C . CYS A 1 85 ? 11.408 -2.419 -6.921 1.00 98.19 85 CYS A C 1
ATOM 659 O O . CYS A 1 85 ? 10.678 -2.462 -5.927 1.00 98.19 85 CYS A O 1
ATOM 661 N N . TYR A 1 86 ? 11.000 -2.806 -8.129 1.00 98.25 86 TYR A N 1
ATOM 662 C CA . TYR A 1 86 ? 9.684 -3.358 -8.412 1.00 98.25 86 TYR A CA 1
ATOM 663 C C . TYR A 1 86 ? 9.487 -4.691 -7.690 1.00 98.25 86 TYR A C 1
ATOM 665 O O . TYR A 1 86 ? 8.468 -4.871 -7.022 1.00 98.25 86 TYR A O 1
ATOM 673 N N . ASP A 1 87 ? 10.473 -5.585 -7.755 1.00 98.19 87 ASP A N 1
ATOM 674 C CA . ASP A 1 87 ? 10.426 -6.896 -7.107 1.00 98.19 87 ASP A CA 1
ATOM 675 C C . ASP A 1 87 ? 10.317 -6.775 -5.581 1.00 98.19 87 ASP A C 1
ATOM 677 O O . ASP A 1 87 ? 9.455 -7.405 -4.954 1.00 98.19 87 ASP A O 1
ATOM 681 N N . GLU A 1 88 ? 11.135 -5.915 -4.969 1.00 98.50 88 GLU A N 1
ATOM 682 C CA . GLU A 1 88 ? 11.079 -5.695 -3.522 1.00 98.50 8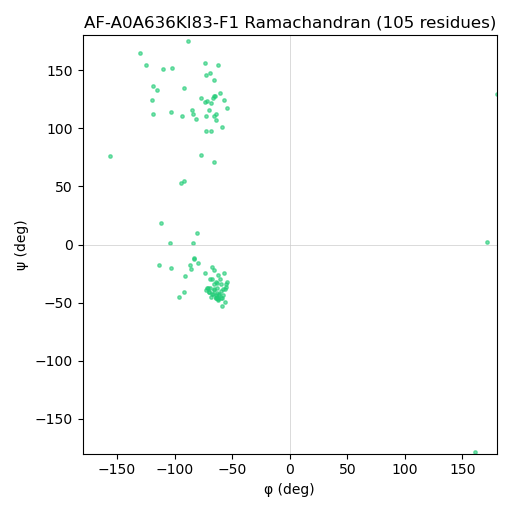8 GLU A CA 1
ATOM 683 C C . GLU A 1 88 ? 9.756 -5.032 -3.110 1.00 98.50 88 GLU A C 1
ATOM 685 O O . GLU A 1 88 ? 9.115 -5.452 -2.142 1.00 98.50 88 GLU A O 1
ATOM 690 N N . LEU A 1 89 ? 9.290 -4.033 -3.870 1.00 98.50 89 LEU A N 1
ATOM 691 C CA . LEU A 1 89 ? 8.003 -3.388 -3.616 1.00 98.50 89 LEU A CA 1
ATOM 692 C C . LEU A 1 89 ? 6.847 -4.387 -3.734 1.00 98.50 89 LEU A C 1
ATOM 694 O O . LEU A 1 89 ? 5.957 -4.378 -2.885 1.00 98.50 89 LEU A O 1
ATOM 698 N N . SER A 1 90 ? 6.870 -5.262 -4.739 1.00 98.38 90 SER A N 1
ATOM 699 C CA . SER A 1 90 ? 5.875 -6.319 -4.930 1.00 98.38 90 SER A CA 1
ATOM 700 C C . SER A 1 90 ? 5.776 -7.213 -3.694 1.00 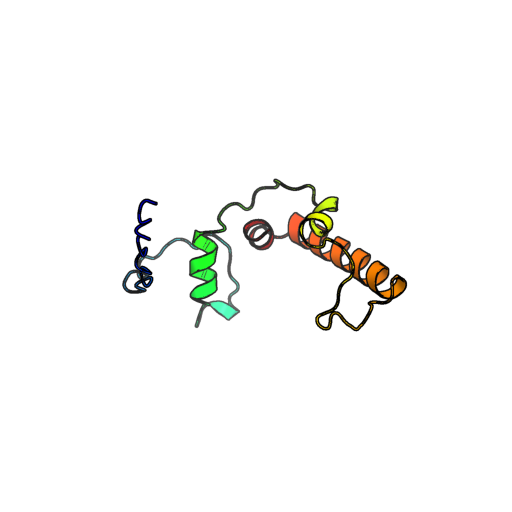98.38 90 SER A C 1
ATOM 702 O O . SER A 1 90 ? 4.694 -7.372 -3.122 1.00 98.38 90 SER A O 1
ATOM 704 N N . SER A 1 91 ? 6.919 -7.686 -3.191 1.00 98.44 91 SER A N 1
ATOM 705 C CA . SER A 1 91 ? 7.001 -8.485 -1.963 1.00 98.44 91 SER A CA 1
ATOM 706 C C . SER A 1 91 ? 6.448 -7.739 -0.741 1.00 98.44 91 SER A C 1
ATOM 708 O O . SER A 1 91 ? 5.652 -8.285 0.033 1.00 98.44 91 SER A O 1
ATOM 710 N N . VAL A 1 92 ? 6.817 -6.468 -0.555 1.00 98.62 92 VAL A N 1
ATOM 711 C CA . VAL A 1 92 ? 6.334 -5.647 0.568 1.00 98.62 92 VAL A CA 1
ATOM 712 C C . VAL A 1 92 ? 4.822 -5.433 0.492 1.00 98.62 92 VAL A C 1
ATOM 714 O O . VAL A 1 92 ? 4.134 -5.592 1.503 1.00 98.62 92 VAL A O 1
ATOM 717 N N . LEU A 1 93 ? 4.287 -5.107 -0.687 1.00 98.56 93 LEU A N 1
ATOM 718 C CA . LEU A 1 93 ? 2.856 -4.872 -0.891 1.00 98.56 93 LEU A CA 1
ATOM 719 C C . LEU A 1 93 ? 2.041 -6.153 -0.709 1.00 98.56 93 LEU A C 1
ATOM 721 O O . LEU A 1 93 ? 1.016 -6.119 -0.027 1.00 98.56 93 LEU A O 1
ATOM 725 N N . GLN A 1 94 ? 2.513 -7.289 -1.228 1.00 98.44 94 GLN A N 1
ATOM 726 C CA . GLN A 1 94 ? 1.879 -8.591 -1.019 1.00 98.44 94 GLN A CA 1
ATOM 727 C C . GLN A 1 94 ? 1.815 -8.933 0.477 1.00 98.44 94 GLN A C 1
ATOM 729 O O . GLN A 1 94 ? 0.763 -9.322 0.998 1.00 98.44 94 GLN A O 1
ATOM 734 N N . ASN A 1 95 ? 2.914 -8.734 1.207 1.00 98.50 95 ASN A N 1
ATOM 735 C CA . ASN A 1 95 ? 2.964 -8.958 2.652 1.00 98.50 95 ASN A CA 1
ATOM 736 C C . ASN A 1 95 ? 2.034 -8.009 3.422 1.00 98.50 95 ASN A C 1
ATO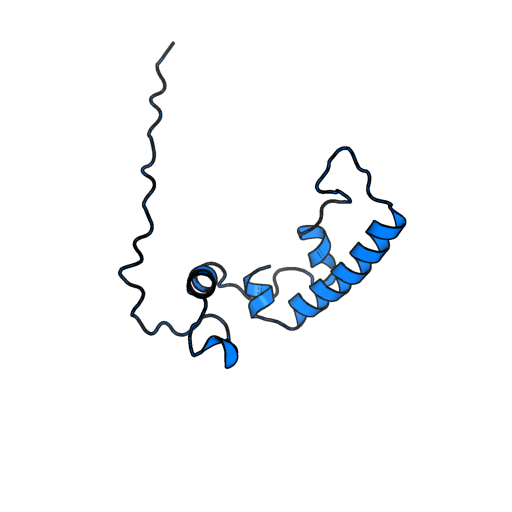M 738 O O . ASN A 1 95 ? 1.311 -8.444 4.320 1.00 98.50 95 ASN A O 1
ATOM 742 N N . ALA A 1 96 ? 2.006 -6.725 3.063 1.00 98.50 96 ALA A N 1
ATOM 743 C CA . ALA A 1 96 ? 1.131 -5.744 3.696 1.00 98.50 96 ALA A CA 1
ATOM 744 C C . ALA A 1 96 ? -0.353 -6.064 3.449 1.00 98.50 96 ALA A C 1
ATOM 746 O O . ALA A 1 96 ? -1.143 -6.079 4.395 1.00 98.50 96 ALA A O 1
ATOM 747 N N . TYR A 1 97 ? -0.722 -6.390 2.207 1.00 98.44 97 TYR A N 1
ATOM 748 C CA . TYR A 1 97 ? -2.094 -6.725 1.823 1.00 98.44 97 TYR A CA 1
ATOM 749 C C . TYR A 1 97 ? -2.574 -8.019 2.482 1.00 98.44 97 TYR A C 1
ATOM 751 O O . TYR A 1 97 ? -3.711 -8.096 2.943 1.00 98.44 97 TYR A O 1
ATOM 759 N N . THR A 1 98 ? -1.712 -9.027 2.622 1.00 97.88 98 THR A N 1
ATOM 760 C CA . THR A 1 98 ? -2.071 -10.286 3.297 1.00 97.88 98 THR A CA 1
ATOM 761 C C . THR A 1 98 ? -2.212 -10.136 4.810 1.00 97.88 98 THR A C 1
ATOM 763 O O . THR A 1 98 ? -3.122 -10.720 5.401 1.00 97.88 98 THR A O 1
ATOM 766 N N . GLN A 1 99 ? -1.378 -9.322 5.457 1.00 98.12 99 GLN A N 1
ATOM 767 C CA . GLN A 1 99 ? -1.271 -9.322 6.921 1.00 98.12 99 GLN A CA 1
ATOM 768 C C . GLN A 1 99 ? -1.986 -8.157 7.617 1.00 98.12 99 GLN A C 1
ATOM 770 O O . GLN A 1 99 ? -2.298 -8.271 8.801 1.00 98.12 99 GLN A O 1
ATOM 775 N N . SER A 1 100 ? -2.277 -7.052 6.925 1.00 97.62 100 SER A N 1
ATOM 776 C CA . SER A 1 100 ? -2.827 -5.842 7.547 1.00 97.62 100 SER A CA 1
ATOM 777 C C . SER A 1 100 ? -4.205 -5.472 7.000 1.00 97.62 100 SER A C 1
ATOM 779 O O . SER A 1 100 ? -4.347 -5.025 5.864 1.00 97.62 100 SER A O 1
ATOM 781 N N . GLU A 1 101 ? -5.229 -5.586 7.849 1.00 96.38 101 GLU A N 1
ATOM 782 C CA . GLU A 1 101 ? -6.582 -5.090 7.551 1.00 96.38 101 GLU A CA 1
ATOM 783 C C . GLU A 1 101 ? -6.599 -3.586 7.285 1.00 96.38 101 GLU A C 1
ATOM 785 O O . GLU A 1 101 ? -7.268 -3.138 6.359 1.00 96.38 101 GLU A O 1
ATOM 790 N N . THR A 1 102 ? -5.829 -2.811 8.053 1.00 96.88 102 THR A N 1
ATOM 791 C CA . THR A 1 102 ? -5.719 -1.361 7.857 1.00 96.88 102 THR A CA 1
ATOM 792 C C . THR A 1 102 ? -5.103 -1.032 6.500 1.00 96.88 102 THR A C 1
ATOM 794 O O . THR A 1 102 ? -5.533 -0.084 5.855 1.00 96.88 102 THR A O 1
ATOM 797 N N . PHE A 1 103 ? -4.123 -1.817 6.038 1.00 98.12 103 PHE A N 1
ATOM 798 C CA . PHE A 1 103 ? -3.549 -1.632 4.704 1.00 98.12 103 PHE A CA 1
ATOM 799 C C . PHE A 1 103 ? -4.560 -1.984 3.610 1.00 98.12 103 PHE A C 1
ATOM 801 O O . PHE A 1 103 ? -4.744 -1.194 2.689 1.00 98.12 103 PHE A O 1
ATOM 808 N N . ARG A 1 104 ? -5.275 -3.111 3.742 1.00 97.50 104 ARG A N 1
ATOM 809 C CA . ARG A 1 104 ? -6.357 -3.474 2.809 1.00 97.50 104 ARG A CA 1
ATOM 810 C C . ARG A 1 104 ? -7.475 -2.441 2.760 1.00 97.50 104 ARG A C 1
ATOM 812 O O . ARG A 1 104 ? -8.033 -2.226 1.703 1.00 97.50 104 ARG A O 1
ATOM 819 N N . GLY A 1 105 ? -7.776 -1.777 3.875 1.00 95.75 105 GLY A N 1
ATOM 820 C CA . GLY A 1 105 ? -8.726 -0.664 3.890 1.00 95.75 105 GLY A CA 1
ATOM 821 C C . GLY A 1 105 ? -8.359 0.444 2.899 1.00 95.75 105 GLY A C 1
ATOM 822 O O . GLY A 1 105 ? -9.245 1.069 2.325 1.00 95.75 105 GLY A O 1
ATOM 823 N N . LEU A 1 106 ? -7.060 0.678 2.688 1.00 96.12 106 LEU A N 1
ATOM 824 C CA . LEU A 1 106 ? -6.534 1.737 1.825 1.00 96.12 106 LEU A CA 1
ATOM 825 C C . LEU A 1 106 ? -6.309 1.302 0.371 1.00 96.12 106 LEU A C 1
ATOM 827 O O . LEU A 1 106 ? -6.317 2.171 -0.501 1.00 96.12 106 LEU A O 1
ATOM 831 N N . MET A 1 107 ? -6.057 0.010 0.143 1.00 95.81 107 MET A N 1
ATOM 832 C CA . MET A 1 107 ? -5.666 -0.571 -1.147 1.00 95.81 107 MET A CA 1
ATOM 833 C C . MET A 1 107 ? -6.857 -1.203 -1.868 1.00 95.81 107 MET A C 1
ATOM 835 O O . MET A 1 107 ? -7.184 -0.729 -2.978 1.00 95.81 107 MET A O 1
#